Protein AF-A0A6I5HVG9-F1 (afdb_monomer_lite)

pLDDT: mean 89.0, std 9.79, range [53.06, 97.75]

Sequence (89 aa):
MSLNKKGSWHITVDGIEYRRRIRRKPSYMQGLCWTPLTYAVEAASGSQPGTTLIVTSGRAYPSNWVGVEMEPIRPAHVAASIREARDQG

Secondary structure (DSSP, 8-state):
----STT-EEEEETTEEEEEEE-SS--HHHHTTSS--EEEEEESSSS-TT-EEEEE-SS--TT-SS--------HHHHHHHHHHHHH--

Structure (mmCIF, N/CA/C/O backbone):
data_AF-A0A6I5HVG9-F1
#
_entry.id   AF-A0A6I5HVG9-F1
#
loop_
_atom_site.group_PDB
_atom_site.id
_atom_site.type_symbol
_atom_site.label_atom_id
_atom_site.label_alt_id
_atom_site.label_comp_id
_atom_site.label_asym_id
_atom_site.label_entity_id
_atom_site.label_seq_id
_atom_site.pdbx_PDB_ins_code
_atom_site.Cartn_x
_atom_site.Cartn_y
_atom_site.Cartn_z
_atom_site.occupancy
_atom_site.B_iso_or_equiv
_atom_site.auth_seq_id
_atom_site.auth_comp_id
_atom_site.auth_asym_id
_atom_site.auth_atom_id
_atom_site.pdbx_PDB_model_num
ATOM 1 N N . MET A 1 1 ? 4.811 6.742 16.185 1.00 56.62 1 MET A N 1
ATOM 2 C CA . MET A 1 1 ? 4.876 7.604 14.981 1.00 56.62 1 MET A CA 1
ATOM 3 C C . MET A 1 1 ? 3.471 7.706 14.425 1.00 56.62 1 MET A C 1
ATOM 5 O O . MET A 1 1 ? 2.815 6.680 14.383 1.00 56.62 1 MET A O 1
ATOM 9 N N . SER A 1 2 ? 3.015 8.892 14.030 1.00 67.75 2 SER A N 1
ATOM 10 C CA . SER A 1 2 ? 1.696 9.067 13.412 1.00 67.75 2 SER A CA 1
ATOM 11 C C . SER A 1 2 ? 1.839 9.498 11.954 1.00 67.75 2 SER A C 1
ATOM 13 O O . SER A 1 2 ? 2.744 10.253 11.584 1.00 67.75 2 SER A O 1
ATOM 15 N N . LEU A 1 3 ? 0.960 8.996 11.096 1.00 78.69 3 LEU A N 1
ATOM 16 C CA . LEU A 1 3 ? 0.854 9.402 9.710 1.00 78.69 3 LEU A CA 1
ATOM 17 C C . LEU A 1 3 ? 0.379 10.850 9.622 1.00 78.69 3 LEU A C 1
ATOM 19 O O . LEU A 1 3 ? -0.685 11.223 10.123 1.00 78.69 3 LEU A O 1
ATOM 23 N N . ASN A 1 4 ? 1.122 11.665 8.868 1.00 80.56 4 ASN A N 1
ATOM 24 C CA . ASN A 1 4 ? 0.655 13.008 8.538 1.00 80.56 4 ASN A CA 1
ATOM 25 C C . ASN A 1 4 ? -0.719 12.929 7.862 1.00 80.56 4 ASN A C 1
ATOM 27 O O . ASN A 1 4 ? -0.904 12.204 6.883 1.00 80.56 4 ASN A O 1
ATOM 31 N N . LYS A 1 5 ? -1.649 13.758 8.341 1.00 82.62 5 LYS A N 1
ATOM 32 C CA . LYS A 1 5 ? -3.000 13.888 7.778 1.00 82.62 5 LYS A CA 1
ATOM 33 C C . LYS A 1 5 ? -2.989 14.409 6.335 1.00 82.62 5 LYS A C 1
ATOM 35 O O . LYS A 1 5 ? -3.862 14.085 5.544 1.00 82.62 5 LYS A O 1
ATOM 40 N N . LYS A 1 6 ? -1.994 15.221 5.965 1.00 86.06 6 LYS A N 1
ATOM 41 C CA . LYS A 1 6 ? -1.880 15.767 4.607 1.00 86.06 6 LYS A CA 1
ATOM 42 C C . LYS A 1 6 ? -1.351 14.710 3.637 1.00 86.06 6 LYS A C 1
ATOM 44 O O . LYS A 1 6 ? -0.246 14.194 3.816 1.00 86.06 6 LYS A O 1
ATOM 49 N N . GLY A 1 7 ? -2.108 14.466 2.569 1.00 84.81 7 GLY A N 1
ATOM 50 C CA . GLY A 1 7 ? -1.754 13.498 1.529 1.00 84.81 7 GLY A CA 1
ATOM 51 C C . GLY A 1 7 ? -1.965 12.042 1.944 1.00 84.81 7 GLY A C 1
ATOM 52 O O . GLY A 1 7 ? -1.487 11.150 1.245 1.00 84.81 7 GLY A O 1
ATOM 53 N N . SER A 1 8 ? -2.642 11.798 3.070 1.00 89.25 8 SER A N 1
ATOM 54 C CA . SER A 1 8 ? -3.241 10.500 3.350 1.00 89.25 8 SER A CA 1
ATOM 55 C C . SER A 1 8 ? -4.649 10.435 2.764 1.00 89.25 8 SER A C 1
ATOM 57 O O . SER A 1 8 ? -5.290 11.453 2.508 1.00 89.25 8 SER A O 1
ATOM 59 N N . TRP A 1 9 ? -5.090 9.214 2.505 1.00 90.69 9 TRP A N 1
ATOM 60 C CA . TRP A 1 9 ? -6.428 8.884 2.040 1.00 90.69 9 TRP A CA 1
ATOM 61 C C . TRP A 1 9 ? -7.130 8.050 3.098 1.00 90.69 9 TRP A C 1
ATOM 63 O O . TRP A 1 9 ? -6.496 7.206 3.732 1.00 90.69 9 TRP A O 1
ATOM 73 N N . HIS A 1 10 ? -8.430 8.252 3.257 1.00 91.81 10 HIS A N 1
ATOM 74 C CA . HIS A 1 10 ? -9.240 7.482 4.190 1.00 91.81 10 HIS A CA 1
ATOM 75 C C . HIS A 1 10 ? -9.830 6.231 3.548 1.00 91.81 10 HIS A C 1
ATOM 77 O O . HIS A 1 10 ? -10.132 6.210 2.355 1.00 91.81 10 HIS A O 1
ATOM 83 N N . ILE A 1 11 ? -9.972 5.184 4.354 1.00 92.56 11 ILE A N 1
ATOM 84 C CA . ILE A 1 11 ? -10.680 3.957 4.002 1.00 92.56 11 ILE A CA 1
ATOM 85 C C . ILE A 1 11 ? -11.326 3.380 5.260 1.00 92.56 11 ILE A C 1
ATOM 87 O O . ILE A 1 11 ? -10.693 3.332 6.310 1.00 92.56 11 ILE A O 1
ATOM 91 N N . THR A 1 12 ? -12.570 2.926 5.150 1.00 93.56 12 THR A N 1
ATOM 92 C CA . THR A 1 12 ? -13.251 2.211 6.233 1.00 93.56 12 THR A CA 1
ATOM 93 C C . THR A 1 12 ? -13.160 0.717 5.970 1.00 93.56 12 THR A C 1
ATOM 95 O O . THR A 1 12 ? -13.537 0.256 4.893 1.00 93.56 12 THR A O 1
ATOM 98 N N . VAL A 1 13 ? -12.653 -0.034 6.945 1.00 93.44 13 VAL A N 1
ATOM 99 C CA . VAL A 1 13 ? -12.536 -1.495 6.886 1.00 93.44 13 VAL A CA 1
ATOM 100 C C . VAL A 1 13 ? -13.193 -2.059 8.133 1.00 93.44 13 VAL A C 1
ATOM 102 O O . VAL A 1 13 ? -12.798 -1.724 9.246 1.00 93.44 13 VAL A O 1
ATOM 105 N N . ASP A 1 14 ? -14.233 -2.866 7.932 1.00 92.31 14 ASP A N 1
ATOM 106 C CA . ASP A 1 14 ? -14.978 -3.548 8.998 1.00 92.31 14 ASP A CA 1
ATOM 107 C C . ASP A 1 14 ? -15.443 -2.584 10.111 1.00 92.31 14 ASP A C 1
ATOM 109 O O . ASP A 1 14 ? -15.310 -2.845 11.303 1.00 92.31 14 ASP A O 1
ATOM 113 N N . GLY A 1 15 ? -15.948 -1.414 9.702 1.00 90.62 15 GLY A N 1
ATOM 114 C CA . GLY A 1 15 ? -16.452 -0.369 10.601 1.00 90.62 15 GLY A CA 1
ATOM 115 C C . GLY A 1 15 ? -15.382 0.525 11.238 1.00 90.62 15 GLY A C 1
ATOM 116 O O . GLY A 1 15 ? -15.738 1.493 11.904 1.00 90.62 15 GLY A O 1
ATOM 117 N N . ILE A 1 16 ? -14.091 0.261 11.012 1.00 90.19 16 ILE A N 1
ATOM 118 C CA . ILE A 1 16 ? -12.994 1.077 11.545 1.00 90.19 16 ILE A CA 1
ATOM 119 C C . ILE A 1 16 ? -12.425 1.971 10.452 1.00 90.19 16 ILE A C 1
ATOM 121 O O . ILE A 1 16 ? -12.121 1.532 9.341 1.00 90.19 16 ILE A O 1
ATOM 125 N N . GLU A 1 17 ? -12.291 3.253 10.777 1.00 91.62 17 GLU A N 1
ATOM 126 C CA . GLU A 1 17 ? -11.712 4.250 9.889 1.00 91.62 17 GLU A CA 1
ATOM 127 C C . GLU A 1 17 ? -10.181 4.159 9.938 1.00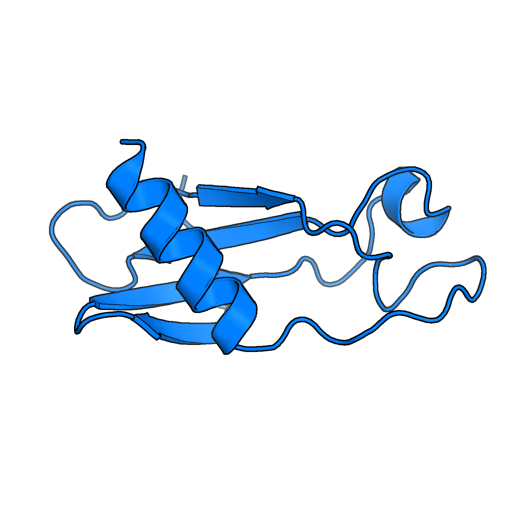 91.62 17 GLU A C 1
ATOM 129 O O . GLU A 1 17 ? -9.564 4.261 10.999 1.00 91.62 17 GLU A O 1
ATOM 134 N N . TYR A 1 18 ? -9.557 4.020 8.773 1.00 91.38 18 TYR A N 1
ATOM 135 C CA . TYR A 1 18 ? -8.112 4.015 8.595 1.00 91.38 18 TYR A CA 1
ATOM 136 C C . TYR A 1 18 ? -7.676 5.161 7.687 1.00 91.38 18 TYR A C 1
ATOM 138 O O . TYR A 1 18 ? -8.389 5.589 6.778 1.00 91.38 18 TYR A O 1
ATOM 146 N N . ARG A 1 19 ? -6.447 5.626 7.897 1.00 91.81 19 ARG A N 1
ATOM 147 C CA . ARG A 1 19 ? -5.703 6.477 6.972 1.00 91.81 19 ARG A CA 1
ATOM 148 C C . ARG A 1 19 ? -4.604 5.654 6.338 1.00 91.81 19 ARG A C 1
ATOM 150 O O . ARG A 1 19 ? -3.802 5.041 7.033 1.00 91.81 19 ARG A O 1
ATOM 157 N N . ARG A 1 20 ? -4.515 5.711 5.016 1.00 92.56 20 ARG A N 1
ATOM 158 C CA . ARG A 1 20 ? -3.403 5.156 4.249 1.00 92.56 20 ARG A CA 1
ATOM 159 C C . ARG A 1 20 ? -2.589 6.259 3.600 1.00 92.56 20 ARG A C 1
ATOM 161 O O . ARG A 1 20 ? -3.130 7.292 3.206 1.00 92.56 20 ARG A O 1
ATOM 168 N N . ARG A 1 21 ? -1.294 6.031 3.411 1.00 92.06 21 ARG A N 1
ATOM 169 C CA . ARG A 1 21 ? -0.425 6.948 2.675 1.00 92.06 21 ARG A CA 1
ATOM 170 C C . ARG A 1 21 ? 0.604 6.198 1.859 1.00 92.06 21 ARG A C 1
ATOM 172 O O . ARG A 1 21 ? 1.353 5.370 2.369 1.00 92.06 21 ARG A O 1
ATOM 179 N N . ILE A 1 22 ? 0.682 6.600 0.600 1.00 91.75 22 ILE A N 1
ATOM 180 C CA . ILE A 1 22 ? 1.791 6.297 -0.293 1.00 91.75 22 ILE A CA 1
ATOM 181 C C . ILE A 1 22 ? 2.681 7.545 -0.318 1.00 91.75 22 ILE A C 1
ATOM 183 O O . ILE A 1 22 ? 2.185 8.677 -0.298 1.00 91.75 22 ILE A O 1
ATOM 187 N N . ARG A 1 23 ? 4.008 7.372 -0.302 1.00 89.81 23 ARG A N 1
ATOM 188 C CA . ARG A 1 23 ? 4.930 8.508 -0.495 1.00 89.81 23 ARG A CA 1
ATOM 189 C C . ARG A 1 23 ? 4.644 9.161 -1.848 1.00 89.81 23 ARG A C 1
ATOM 191 O O . ARG A 1 23 ? 4.154 8.493 -2.740 1.00 89.81 23 ARG A O 1
ATOM 198 N N . ARG A 1 24 ? 4.946 10.451 -2.017 1.00 90.88 24 ARG A N 1
ATOM 199 C CA . ARG A 1 24 ? 4.736 11.146 -3.305 1.00 90.88 24 ARG A CA 1
ATOM 20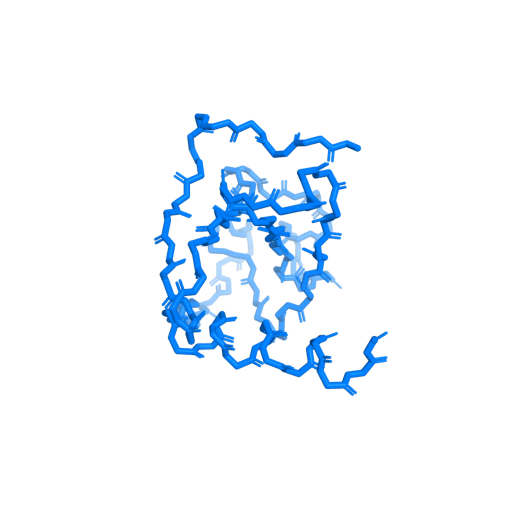0 C C . ARG A 1 24 ? 5.846 10.878 -4.325 1.00 90.88 24 ARG A C 1
ATOM 202 O O . ARG A 1 24 ? 5.580 10.853 -5.516 1.00 90.88 24 ARG A O 1
ATOM 209 N N . LYS A 1 25 ? 7.089 10.762 -3.852 1.00 93.69 25 LYS A N 1
ATOM 210 C CA . LYS A 1 25 ? 8.250 10.399 -4.670 1.00 93.69 25 LYS A CA 1
ATOM 211 C C . LYS A 1 25 ? 8.703 8.990 -4.277 1.00 93.69 25 LYS A C 1
ATOM 213 O O . LYS A 1 25 ? 8.657 8.697 -3.073 1.00 93.69 25 LYS A O 1
ATOM 218 N N . PRO A 1 26 ? 9.151 8.165 -5.239 1.00 95.00 26 PRO A N 1
ATOM 219 C CA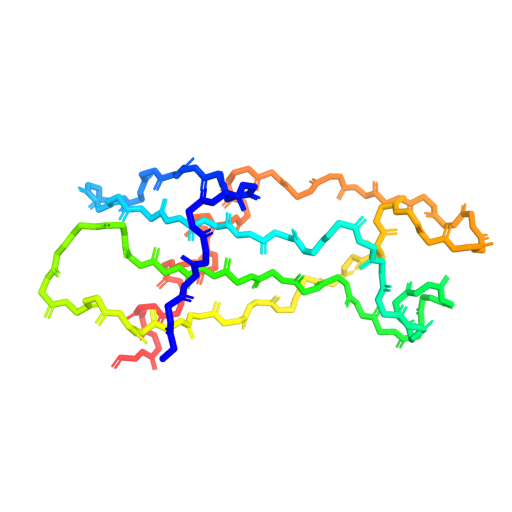 . PRO A 1 26 ? 9.759 6.884 -4.912 1.00 95.00 26 PRO A CA 1
ATOM 220 C C . PRO A 1 26 ? 11.029 7.108 -4.086 1.00 95.00 26 PRO A C 1
ATOM 222 O O . PRO A 1 26 ? 11.673 8.158 -4.181 1.00 95.00 26 PRO A O 1
ATOM 225 N N . SER A 1 27 ? 11.414 6.112 -3.288 1.00 94.94 27 SER A N 1
ATOM 226 C CA . SER A 1 27 ? 12.821 5.997 -2.894 1.00 94.94 27 SER A CA 1
ATOM 227 C C . SER A 1 27 ? 13.678 5.688 -4.126 1.00 94.94 27 SER A C 1
ATOM 229 O O . SER A 1 27 ? 13.156 5.255 -5.149 1.00 94.94 27 SER A O 1
ATOM 231 N N . TYR A 1 28 ? 14.997 5.858 -4.041 1.00 96.38 28 TYR A N 1
ATOM 232 C CA . TYR A 1 28 ? 15.887 5.505 -5.154 1.00 96.38 28 TYR A CA 1
ATOM 233 C C . TYR A 1 28 ? 15.701 4.037 -5.593 1.00 96.38 28 TYR A C 1
ATOM 235 O O . TYR A 1 28 ? 15.518 3.754 -6.773 1.00 96.38 28 TYR A O 1
ATOM 243 N N . MET A 1 29 ? 15.622 3.114 -4.627 1.00 96.62 29 MET A N 1
ATOM 244 C CA . MET A 1 29 ? 15.385 1.686 -4.880 1.00 96.62 29 MET A CA 1
ATOM 245 C C . MET A 1 29 ? 14.039 1.426 -5.577 1.00 96.62 29 MET A C 1
ATOM 247 O O . MET A 1 29 ? 13.969 0.638 -6.514 1.00 96.62 29 MET A O 1
ATOM 251 N N . GLN A 1 30 ? 12.975 2.118 -5.160 1.00 96.12 30 GLN A N 1
ATOM 252 C CA . GLN A 1 30 ? 11.657 2.025 -5.801 1.00 96.12 30 GLN A CA 1
ATOM 253 C C . GLN A 1 30 ? 11.644 2.673 -7.193 1.00 96.12 30 GLN A C 1
ATOM 255 O O . GLN A 1 30 ? 10.920 2.219 -8.075 1.00 96.12 30 GLN A O 1
ATOM 260 N N . GLY A 1 31 ? 12.446 3.723 -7.397 1.00 96.69 31 GLY A N 1
ATOM 261 C CA . GLY A 1 31 ? 12.607 4.418 -8.673 1.00 96.69 31 GLY A CA 1
ATOM 262 C C . GLY A 1 31 ? 13.241 3.528 -9.739 1.00 96.69 31 GLY A C 1
ATOM 263 O O . GLY A 1 31 ? 12.824 3.581 -10.891 1.00 96.69 31 GLY A O 1
ATOM 264 N N . LEU A 1 32 ? 14.176 2.666 -9.338 1.00 97.75 32 LEU A N 1
ATOM 265 C CA . LEU A 1 32 ? 14.787 1.641 -10.192 1.00 97.75 32 LEU A CA 1
ATOM 266 C C . LEU A 1 32 ? 14.029 0.304 -10.197 1.00 97.75 32 LEU A C 1
ATOM 268 O O . LEU A 1 32 ? 14.518 -0.668 -10.765 1.00 97.75 32 LEU A O 1
ATOM 272 N N . CYS A 1 33 ? 12.862 0.229 -9.549 1.00 95.81 33 CYS A N 1
ATOM 273 C CA . CYS A 1 33 ? 12.084 -1.006 -9.394 1.00 95.81 33 CYS A CA 1
ATOM 274 C C . CYS A 1 33 ? 12.833 -2.162 -8.699 1.00 95.81 33 CYS A C 1
ATOM 276 O O . CYS A 1 33 ? 12.433 -3.314 -8.828 1.00 95.81 33 CYS A O 1
ATOM 278 N N . TRP A 1 34 ? 13.882 -1.875 -7.924 1.00 96.50 34 TRP A N 1
ATOM 279 C CA . TRP A 1 34 ? 14.603 -2.885 -7.135 1.00 96.50 34 TRP A CA 1
ATOM 280 C C . TRP A 1 34 ? 13.854 -3.286 -5.874 1.00 96.50 34 TRP A C 1
ATOM 282 O O . TRP A 1 34 ? 14.055 -4.379 -5.350 1.00 96.50 34 TRP A O 1
ATOM 292 N N . THR A 1 35 ? 12.995 -2.401 -5.373 1.00 95.69 35 THR A N 1
ATOM 293 C CA . THR A 1 35 ? 12.087 -2.730 -4.282 1.00 95.69 35 THR A CA 1
ATOM 294 C C . THR A 1 35 ? 10.645 -2.415 -4.643 1.00 95.69 35 THR A C 1
ATOM 296 O O . THR A 1 35 ? 10.379 -1.489 -5.421 1.00 95.69 35 THR A O 1
ATOM 299 N N . PRO A 1 36 ? 9.694 -3.165 -4.065 1.00 94.94 36 PRO A N 1
ATOM 300 C CA . PRO A 1 36 ? 8.292 -2.937 -4.338 1.00 94.94 36 PRO A CA 1
ATOM 301 C C . PRO A 1 36 ? 7.777 -1.628 -3.726 1.00 94.94 36 PRO A C 1
ATOM 303 O O . PRO A 1 36 ? 8.372 -1.032 -2.817 1.00 94.94 36 PRO A O 1
ATOM 306 N N . LEU A 1 37 ? 6.611 -1.194 -4.193 1.00 94.44 37 LEU A N 1
ATOM 307 C CA . LEU A 1 37 ? 5.845 -0.110 -3.600 1.00 94.44 37 LEU A CA 1
ATOM 308 C C . LEU A 1 37 ? 5.432 -0.486 -2.173 1.00 94.44 37 LEU A C 1
ATOM 310 O O . LEU A 1 37 ? 4.787 -1.506 -1.935 1.00 94.44 37 LEU A O 1
ATOM 314 N N . THR A 1 38 ? 5.748 0.398 -1.234 1.00 95.25 38 THR A N 1
ATOM 315 C CA . THR A 1 38 ? 5.305 0.308 0.155 1.00 95.25 38 THR A CA 1
ATOM 316 C C . THR A 1 38 ? 4.311 1.412 0.479 1.00 95.25 38 THR A C 1
ATOM 318 O O . THR A 1 38 ? 4.407 2.538 -0.024 1.00 95.25 38 THR A O 1
ATOM 321 N N . TYR A 1 39 ? 3.349 1.103 1.342 1.00 93.50 39 TYR A N 1
ATOM 322 C CA . TYR A 1 39 ? 2.405 2.083 1.863 1.00 93.50 39 TYR A CA 1
ATOM 323 C C . TYR A 1 39 ? 2.158 1.873 3.347 1.00 93.50 39 TYR A C 1
ATOM 325 O O . TYR A 1 39 ? 2.265 0.766 3.864 1.00 93.50 39 TYR A O 1
ATOM 333 N N . ALA A 1 40 ? 1.849 2.967 4.030 1.00 93.44 40 ALA A N 1
ATOM 334 C CA . ALA A 1 40 ? 1.595 2.965 5.458 1.00 93.44 40 ALA A CA 1
ATOM 335 C C . ALA A 1 40 ? 0.094 3.084 5.722 1.00 93.44 40 ALA A C 1
ATOM 337 O O . ALA A 1 40 ? -0.593 3.817 5.004 1.00 93.44 40 ALA A O 1
ATOM 338 N N . VAL A 1 41 ? -0.395 2.391 6.744 1.00 92.88 41 VAL A N 1
ATOM 339 C CA . VAL A 1 41 ? -1.781 2.429 7.214 1.00 92.88 41 VAL A CA 1
ATOM 340 C C . VAL A 1 41 ? -1.794 2.642 8.725 1.00 92.88 41 VAL A C 1
ATOM 342 O O . VAL A 1 41 ? -1.036 2.006 9.446 1.00 92.88 41 VAL A O 1
ATOM 345 N N . GLU A 1 42 ? -2.665 3.519 9.208 1.00 91.62 42 GLU A N 1
ATOM 346 C CA . GLU A 1 42 ? -2.892 3.771 10.635 1.00 91.62 42 GLU A CA 1
ATOM 347 C C . GLU A 1 42 ? -4.389 3.973 10.887 1.00 91.62 42 GLU A C 1
ATOM 349 O O . GLU A 1 42 ? -5.099 4.492 10.023 1.00 91.62 42 GLU A O 1
ATOM 354 N N . ALA A 1 43 ? -4.881 3.581 12.062 1.00 88.81 43 ALA A N 1
ATOM 355 C CA . ALA A 1 43 ? -6.250 3.876 12.478 1.00 88.81 43 ALA A CA 1
ATOM 356 C C . ALA A 1 43 ? -6.472 5.401 12.580 1.00 88.81 43 ALA A C 1
ATOM 358 O O . ALA A 1 43 ? -5.692 6.128 13.194 1.00 88.81 43 ALA A O 1
ATOM 359 N N . ALA A 1 44 ? -7.533 5.908 11.953 1.00 82.62 44 ALA A N 1
ATOM 360 C CA . ALA A 1 44 ? -7.823 7.339 11.875 1.00 82.62 44 ALA A CA 1
ATOM 361 C C . ALA A 1 44 ? -8.411 7.903 13.179 1.00 82.62 44 ALA A C 1
ATOM 363 O O . ALA A 1 44 ? -8.143 9.069 13.499 1.00 82.62 44 ALA A O 1
ATOM 364 N N . SER A 1 45 ? -9.192 7.068 13.877 1.00 68.81 45 SER A N 1
ATOM 365 C CA . SER A 1 45 ? -10.005 7.380 15.057 1.00 68.81 45 SER A CA 1
ATOM 366 C C . SER A 1 45 ? -1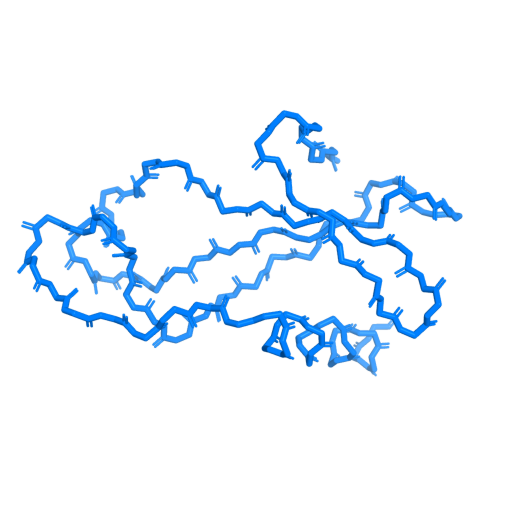0.229 6.074 15.859 1.00 68.81 45 SER A C 1
ATOM 368 O O . SER A 1 45 ? -10.793 5.132 15.310 1.00 68.81 45 SER A O 1
ATOM 370 N N . GLY A 1 46 ? -9.764 5.966 17.117 1.00 60.41 46 GLY A N 1
ATOM 371 C CA . GLY A 1 46 ? -9.932 4.758 17.961 1.00 60.41 46 GLY A CA 1
ATOM 372 C C . GLY A 1 46 ? -8.834 4.544 19.022 1.00 60.41 46 GLY A C 1
ATOM 373 O O . GLY A 1 46 ? -7.908 5.344 19.103 1.00 60.41 46 GLY A O 1
ATOM 374 N N . SER A 1 47 ? -8.929 3.467 19.820 1.00 53.06 47 SER A N 1
ATOM 375 C CA . SER A 1 47 ? -8.142 3.175 21.047 1.00 53.06 47 SER A CA 1
ATOM 376 C C . SER A 1 47 ? -6.623 2.970 20.890 1.00 53.06 47 SER A C 1
ATOM 378 O O . SER A 1 47 ? -5.943 2.754 21.890 1.00 53.06 47 SER A O 1
ATOM 380 N N . GLN A 1 48 ? -6.069 3.043 19.675 1.00 57.78 48 GLN A N 1
ATOM 381 C CA . GLN A 1 48 ? -4.618 2.996 19.432 1.00 57.78 48 GLN A CA 1
ATOM 382 C C . GLN A 1 48 ? -4.184 3.955 18.305 1.00 57.78 48 GLN A C 1
ATOM 384 O O . GLN A 1 48 ? -3.741 3.515 17.240 1.00 57.78 48 GLN A O 1
ATOM 389 N N . PRO A 1 49 ? -4.286 5.281 18.494 1.00 61.59 49 PRO A N 1
ATOM 390 C CA . PRO A 1 49 ? -3.595 6.220 17.621 1.00 61.59 49 PRO A CA 1
ATOM 391 C C . PRO A 1 49 ? -2.084 5.981 17.787 1.00 61.59 49 PRO A C 1
ATOM 393 O O . PRO A 1 49 ? -1.572 6.064 18.903 1.00 61.59 49 PRO A O 1
ATOM 396 N N . GLY A 1 50 ? -1.367 5.664 16.707 1.00 69.19 50 GLY A N 1
ATOM 397 C CA . GLY A 1 50 ? 0.090 5.478 16.729 1.00 69.19 50 GLY A CA 1
ATOM 398 C C . GLY A 1 50 ? 0.619 4.111 16.286 1.00 69.19 50 GLY A C 1
ATOM 399 O O . GLY A 1 50 ? 1.829 4.008 16.056 1.00 69.19 50 GLY A O 1
ATOM 400 N N . THR A 1 51 ? -0.232 3.093 16.107 1.00 81.56 51 THR A N 1
ATOM 401 C CA . THR A 1 51 ? 0.174 1.816 15.489 1.00 81.56 51 THR A CA 1
ATOM 402 C C . THR A 1 51 ? 0.101 1.944 13.970 1.00 81.56 51 THR A C 1
ATOM 404 O O . THR A 1 51 ? -0.974 2.114 13.395 1.00 81.56 51 THR A O 1
ATOM 407 N N . THR A 1 52 ? 1.258 1.882 13.310 1.00 89.19 52 THR A N 1
ATOM 408 C CA . THR A 1 52 ? 1.363 1.984 11.849 1.00 89.19 52 THR A CA 1
ATOM 409 C C . THR A 1 52 ? 1.704 0.627 11.248 1.00 89.19 52 THR A C 1
ATOM 411 O O . THR A 1 52 ? 2.776 0.087 11.507 1.00 89.19 52 THR A O 1
ATOM 414 N N . LEU A 1 53 ? 0.828 0.119 10.386 1.00 91.25 53 LEU A N 1
ATOM 415 C CA . LEU A 1 53 ? 1.105 -1.015 9.513 1.00 91.25 53 LEU A CA 1
ATOM 416 C C . LEU A 1 53 ? 1.851 -0.523 8.267 1.00 91.25 53 LEU A C 1
ATOM 418 O O . LEU A 1 53 ? 1.375 0.374 7.569 1.00 91.25 53 LEU A O 1
ATOM 422 N N . ILE A 1 54 ? 3.002 -1.121 7.963 1.00 93.50 54 ILE A N 1
ATOM 423 C CA . ILE A 1 54 ? 3.706 -0.918 6.693 1.00 93.50 54 ILE A CA 1
ATOM 424 C C . ILE A 1 54 ? 3.457 -2.133 5.811 1.00 93.50 54 ILE A C 1
ATOM 426 O O . ILE A 1 54 ? 3.864 -3.239 6.147 1.00 93.50 54 ILE A O 1
ATOM 430 N N . VAL A 1 55 ? 2.811 -1.914 4.670 1.00 94.94 55 VAL A N 1
ATOM 431 C CA . VAL A 1 55 ? 2.532 -2.966 3.695 1.00 94.94 55 VAL A CA 1
ATOM 432 C C . VAL A 1 55 ? 3.504 -2.849 2.532 1.00 94.94 55 VAL A C 1
ATOM 434 O O . VAL A 1 55 ? 3.643 -1.776 1.937 1.00 94.94 55 VAL A O 1
ATOM 437 N N . THR A 1 56 ? 4.134 -3.964 2.176 1.00 94.75 56 THR A N 1
ATOM 438 C CA . THR A 1 56 ? 4.922 -4.108 0.949 1.00 94.75 56 THR A CA 1
ATOM 439 C C . THR A 1 56 ? 4.041 -4.739 -0.119 1.00 94.75 56 THR A C 1
ATOM 441 O O . THR A 1 56 ? 3.748 -5.928 -0.072 1.00 94.75 56 THR A O 1
ATOM 444 N N . SER A 1 57 ? 3.586 -3.939 -1.082 1.00 88.69 57 SER A N 1
ATOM 445 C CA . SER A 1 57 ? 2.824 -4.451 -2.224 1.00 88.69 57 SER A CA 1
ATOM 446 C C . SER A 1 57 ? 3.788 -5.047 -3.240 1.00 88.69 57 SER A C 1
ATOM 448 O O . SER A 1 57 ? 4.768 -4.392 -3.549 1.00 88.69 57 SER A O 1
ATOM 450 N N . GLY A 1 58 ? 3.526 -6.221 -3.818 1.00 90.38 58 GLY A N 1
ATOM 451 C CA . GLY A 1 58 ? 4.378 -6.826 -4.863 1.00 90.38 58 GLY A CA 1
ATOM 452 C C . GLY A 1 58 ? 4.395 -6.081 -6.212 1.00 90.38 58 GLY A C 1
ATOM 453 O O . GLY A 1 58 ? 4.548 -6.701 -7.256 1.00 90.38 58 GLY A O 1
ATOM 454 N N . ARG A 1 59 ? 4.161 -4.764 -6.216 1.00 93.19 59 ARG A N 1
ATOM 455 C CA . ARG A 1 59 ? 3.962 -3.911 -7.394 1.00 93.19 59 ARG A CA 1
ATOM 456 C C . ARG A 1 59 ? 5.091 -2.893 -7.496 1.00 93.19 59 ARG A C 1
ATOM 458 O O . ARG A 1 59 ? 5.616 -2.452 -6.475 1.00 93.19 59 ARG A O 1
ATOM 465 N N . ALA A 1 60 ? 5.434 -2.478 -8.713 1.00 94.88 60 ALA A N 1
ATOM 466 C CA . ALA A 1 60 ? 6.354 -1.363 -8.918 1.00 94.88 60 ALA A CA 1
ATOM 467 C C . ALA A 1 60 ? 5.746 -0.036 -8.426 1.00 94.88 60 ALA A C 1
ATOM 469 O O . ALA A 1 60 ? 4.538 0.090 -8.227 1.00 94.88 60 ALA A O 1
ATOM 470 N N . TYR A 1 61 ? 6.594 0.969 -8.208 1.00 94.31 61 TYR A N 1
ATOM 471 C CA . TYR A 1 61 ? 6.140 2.294 -7.800 1.00 94.31 61 TYR A CA 1
ATOM 472 C C . TYR A 1 61 ? 5.558 3.073 -9.004 1.00 94.31 61 TYR A C 1
ATOM 474 O O . TYR A 1 61 ? 6.186 3.064 -10.062 1.00 94.31 61 TYR A O 1
ATOM 482 N N . PRO A 1 62 ? 4.423 3.798 -8.874 1.00 91.69 62 PRO A N 1
ATOM 483 C CA . PRO A 1 62 ? 3.730 4.415 -10.015 1.00 91.69 62 PRO A CA 1
ATOM 484 C C . PRO A 1 62 ? 4.569 5.412 -10.822 1.00 91.69 62 PRO A C 1
ATOM 486 O O . PRO A 1 62 ? 4.423 5.512 -12.031 1.00 91.69 62 PRO A O 1
ATOM 489 N N . SER A 1 63 ? 5.445 6.165 -10.155 1.00 92.31 63 SER A N 1
ATOM 490 C CA . SER A 1 63 ? 6.355 7.136 -10.783 1.00 92.31 63 SER A CA 1
ATOM 491 C C . SER A 1 63 ? 7.805 6.641 -10.799 1.00 92.31 63 SER A C 1
ATOM 493 O O . SER A 1 63 ? 8.720 7.407 -10.488 1.00 92.31 63 SER A O 1
ATOM 495 N N . ASN A 1 64 ? 8.012 5.346 -11.062 1.00 95.00 64 ASN A N 1
ATOM 496 C CA . ASN A 1 64 ? 9.351 4.787 -11.255 1.00 95.00 64 ASN A CA 1
ATOM 497 C C . ASN A 1 64 ? 10.043 5.414 -12.482 1.00 95.00 64 ASN A C 1
ATOM 499 O O . ASN A 1 64 ? 9.390 5.940 -13.380 1.00 95.00 64 ASN A O 1
ATOM 503 N N . TRP A 1 65 ? 11.374 5.397 -12.496 1.00 96.62 65 TRP A N 1
ATOM 504 C CA . TRP A 1 65 ? 12.199 6.084 -13.499 1.00 96.62 65 TRP A CA 1
ATOM 505 C C . TRP A 1 65 ? 12.522 5.222 -14.717 1.00 96.62 65 TRP A C 1
ATOM 507 O O . TRP A 1 65 ? 13.085 5.720 -15.685 1.00 96.62 65 TRP A O 1
ATOM 517 N N . VAL A 1 66 ? 12.181 3.937 -14.656 1.00 96.00 66 VAL A N 1
ATOM 518 C CA . VAL A 1 66 ? 12.486 2.943 -15.690 1.00 96.00 66 VAL A CA 1
ATOM 519 C C . VAL A 1 66 ? 11.275 2.613 -16.570 1.00 96.00 66 VAL A C 1
ATOM 521 O O . VAL A 1 66 ? 11.384 1.795 -17.474 1.00 96.00 66 VAL A O 1
ATOM 524 N N . GLY A 1 67 ? 10.129 3.261 -16.335 1.00 93.75 67 GLY A N 1
ATOM 525 C CA . GLY A 1 67 ? 8.929 3.131 -17.164 1.00 93.75 67 GLY A CA 1
ATOM 526 C C . GLY A 1 67 ? 8.177 1.809 -16.999 1.00 93.75 67 GLY A C 1
ATOM 527 O O . GLY A 1 67 ? 7.397 1.448 -17.875 1.00 93.75 67 GLY A O 1
ATOM 528 N N . VAL A 1 68 ? 8.388 1.080 -15.899 1.00 94.44 68 VAL A N 1
ATOM 529 C CA . VAL A 1 68 ? 7.664 -0.169 -15.628 1.00 94.44 68 VAL A CA 1
ATOM 530 C C . VAL A 1 68 ? 6.197 0.149 -15.358 1.00 94.44 68 VAL A C 1
ATOM 532 O O . VAL A 1 68 ? 5.873 0.893 -14.427 1.00 94.44 68 VAL A O 1
ATOM 535 N N . GLU A 1 69 ? 5.312 -0.435 -16.161 1.00 91.62 69 GLU A N 1
ATOM 536 C CA . GLU A 1 69 ? 3.872 -0.352 -15.949 1.00 91.62 69 GLU A CA 1
ATOM 537 C C . GLU A 1 69 ? 3.466 -1.148 -14.704 1.00 91.62 69 GLU A C 1
ATOM 539 O O . GLU A 1 69 ? 4.047 -2.183 -14.370 1.00 91.62 69 GLU A O 1
ATOM 544 N N . MET A 1 70 ? 2.470 -0.649 -13.976 1.00 91.50 70 MET A N 1
ATOM 545 C CA . MET A 1 70 ? 2.025 -1.268 -12.736 1.00 91.50 70 MET A CA 1
ATOM 546 C C . MET A 1 70 ? 0.517 -1.163 -12.565 1.00 91.50 70 MET A C 1
ATOM 548 O O . MET A 1 70 ? -0.102 -0.144 -12.864 1.00 91.50 70 MET A O 1
ATOM 552 N N . GLU A 1 71 ? -0.072 -2.206 -11.991 1.00 88.62 71 GLU A N 1
ATOM 553 C CA . GLU A 1 71 ? -1.500 -2.225 -11.703 1.00 88.62 71 GLU A CA 1
ATOM 554 C C . GLU A 1 71 ? -1.837 -1.395 -10.442 1.00 88.62 71 GLU A C 1
ATOM 556 O O . GLU A 1 71 ? -1.313 -1.692 -9.362 1.00 88.62 71 GLU A O 1
ATOM 561 N N . PRO A 1 72 ? -2.723 -0.382 -10.497 1.00 87.44 72 PRO A N 1
ATOM 562 C CA . PRO A 1 72 ? -3.029 0.491 -9.357 1.00 87.44 72 PRO A CA 1
ATOM 563 C C . PRO A 1 72 ? -3.470 -0.249 -8.087 1.00 87.44 72 PRO A C 1
ATOM 565 O O . PRO A 1 72 ? -4.309 -1.150 -8.146 1.00 87.44 72 PRO A O 1
ATOM 568 N N . ILE A 1 73 ? -2.961 0.153 -6.912 1.00 89.69 73 ILE A N 1
ATOM 569 C CA . ILE A 1 73 ? -3.421 -0.399 -5.625 1.00 89.69 73 ILE A CA 1
ATOM 570 C C . ILE A 1 73 ? -4.876 0.013 -5.372 1.00 89.69 73 ILE A C 1
ATOM 572 O O . ILE A 1 73 ? -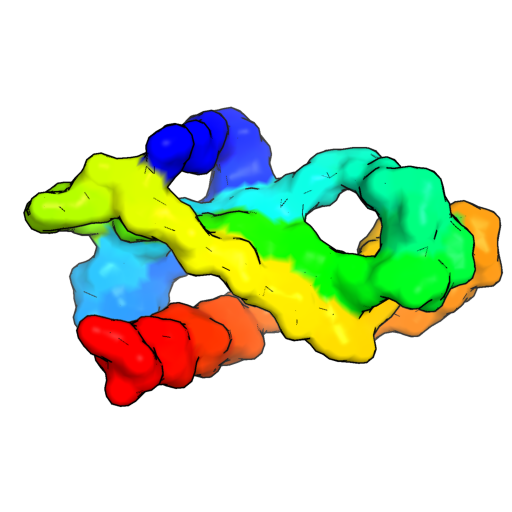5.179 1.148 -4.989 1.00 89.69 73 ILE A O 1
ATOM 576 N N . ARG A 1 74 ? -5.778 -0.954 -5.533 1.00 91.38 74 ARG A N 1
ATOM 577 C CA . ARG A 1 74 ? -7.212 -0.797 -5.288 1.00 91.38 74 ARG A CA 1
ATOM 578 C C . ARG A 1 74 ? -7.519 -0.733 -3.785 1.00 91.38 74 ARG A C 1
ATOM 580 O O . ARG A 1 74 ? -6.788 -1.324 -2.987 1.00 91.38 74 ARG A O 1
ATOM 587 N N . PRO A 1 75 ? -8.618 -0.075 -3.375 1.00 91.75 75 PRO A N 1
ATOM 588 C CA . PRO A 1 75 ? -9.088 -0.103 -1.988 1.00 91.75 75 PRO A CA 1
ATOM 589 C C . PRO A 1 75 ? -9.264 -1.524 -1.430 1.00 91.75 75 PRO A C 1
ATOM 591 O O . PRO A 1 75 ? -8.902 -1.765 -0.285 1.00 91.75 75 PRO A O 1
ATOM 594 N N . ALA A 1 76 ? -9.718 -2.476 -2.256 1.00 93.56 76 ALA A N 1
ATOM 595 C CA . ALA A 1 76 ? -9.881 -3.879 -1.867 1.00 93.56 76 ALA A CA 1
ATOM 596 C C . ALA A 1 76 ? -8.565 -4.543 -1.420 1.00 93.56 76 ALA A C 1
ATOM 598 O O . ALA A 1 76 ? -8.560 -5.263 -0.426 1.00 93.56 76 ALA A O 1
ATOM 599 N N . HIS A 1 77 ? -7.442 -4.254 -2.091 1.00 93.94 77 HIS A N 1
ATOM 600 C CA . HIS A 1 77 ? -6.129 -4.771 -1.682 1.00 93.94 77 HIS A CA 1
ATOM 601 C C . HIS A 1 77 ? -5.717 -4.215 -0.318 1.00 93.94 77 HIS A C 1
ATOM 603 O O . HIS A 1 77 ? -5.216 -4.947 0.524 1.00 93.94 77 HIS A O 1
ATOM 609 N N . VAL A 1 78 ? -5.989 -2.929 -0.071 1.00 93.75 78 VAL A N 1
ATOM 610 C CA . VAL A 1 78 ? -5.688 -2.310 1.225 1.00 93.75 78 VAL A CA 1
ATOM 611 C C . VAL A 1 78 ? -6.546 -2.901 2.338 1.00 93.75 78 VAL A C 1
ATOM 613 O O . VAL A 1 78 ? -6.014 -3.197 3.402 1.00 93.75 78 VAL A O 1
ATOM 616 N N . ALA A 1 79 ? -7.841 -3.114 2.092 1.00 95.44 79 ALA A N 1
ATOM 617 C CA . ALA A 1 79 ? -8.725 -3.760 3.057 1.00 95.44 79 ALA A CA 1
ATOM 618 C C . ALA A 1 79 ? -8.272 -5.191 3.388 1.00 95.44 79 ALA A C 1
ATOM 620 O O . ALA A 1 79 ? -8.254 -5.559 4.559 1.00 95.44 79 ALA A O 1
ATOM 621 N N . ALA A 1 80 ? -7.848 -5.965 2.383 1.00 95.56 80 ALA A N 1
ATOM 622 C CA . ALA A 1 80 ? -7.314 -7.309 2.587 1.00 95.56 80 ALA A CA 1
ATOM 623 C C . ALA A 1 80 ? -6.054 -7.302 3.468 1.00 95.56 80 ALA A C 1
ATOM 625 O O . ALA A 1 80 ? -6.023 -8.013 4.465 1.00 95.56 80 ALA A O 1
ATOM 626 N N . SER A 1 81 ? -5.069 -6.441 3.177 1.00 94.69 81 SER A N 1
ATOM 627 C CA . SER A 1 81 ? -3.851 -6.344 3.998 1.00 94.69 81 SER A CA 1
ATOM 628 C C . SER A 1 81 ? -4.126 -5.893 5.435 1.00 94.69 81 SER A C 1
ATOM 630 O O . SER A 1 81 ? -3.417 -6.298 6.348 1.00 94.69 81 SER A O 1
ATOM 632 N N . ILE A 1 82 ? -5.134 -5.038 5.651 1.00 93.62 82 ILE A N 1
ATOM 633 C CA . ILE A 1 82 ? -5.533 -4.620 7.003 1.00 93.62 82 ILE A CA 1
ATOM 634 C C . ILE A 1 82 ? -6.128 -5.797 7.774 1.00 93.62 82 ILE A C 1
ATOM 636 O O . ILE A 1 82 ? -5.774 -5.983 8.931 1.00 93.62 82 ILE A O 1
ATOM 640 N N . ARG A 1 83 ? -7.020 -6.578 7.153 1.00 95.12 83 ARG A N 1
ATOM 641 C CA . ARG A 1 83 ? -7.611 -7.768 7.785 1.00 95.12 83 ARG A CA 1
ATOM 642 C C . ARG A 1 83 ? -6.545 -8.798 8.123 1.00 95.12 83 ARG A C 1
ATOM 644 O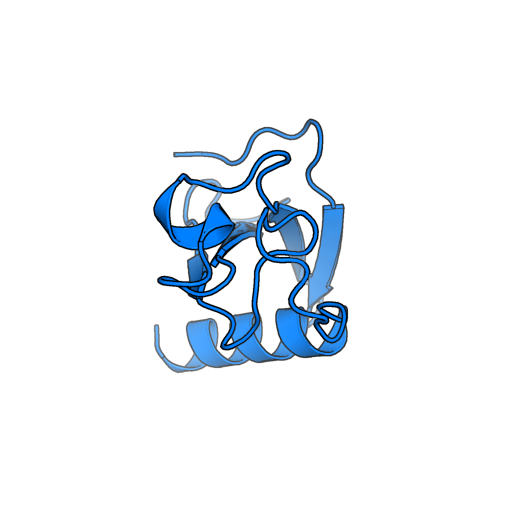 O . ARG A 1 83 ? -6.433 -9.177 9.277 1.00 95.12 83 ARG A O 1
ATOM 651 N N . GLU A 1 84 ? -5.692 -9.124 7.156 1.00 94.62 84 GLU A N 1
ATOM 652 C CA . GLU A 1 84 ? -4.575 -10.050 7.348 1.00 94.62 84 GLU A CA 1
ATOM 653 C C . GLU A 1 84 ? -3.673 -9.626 8.518 1.00 94.62 84 GLU A C 1
ATOM 655 O O . GLU A 1 84 ? -3.357 -10.436 9.384 1.00 94.62 84 GLU A O 1
ATOM 660 N N . ALA A 1 85 ? -3.313 -8.343 8.599 1.00 91.50 85 ALA A N 1
ATOM 661 C CA . ALA A 1 85 ? -2.490 -7.834 9.692 1.00 91.50 85 ALA A CA 1
ATOM 662 C C . ALA A 1 85 ? -3.183 -7.878 11.066 1.00 91.50 85 ALA A C 1
ATOM 664 O O . ALA A 1 85 ? -2.495 -7.921 12.080 1.00 91.50 85 ALA A O 1
ATOM 665 N N . ARG A 1 86 ? -4.520 -7.833 11.114 1.00 89.19 86 ARG A N 1
ATOM 666 C CA . ARG A 1 86 ? -5.296 -7.968 12.359 1.00 89.19 86 ARG A CA 1
ATOM 667 C C . ARG A 1 86 ? -5.500 -9.420 12.763 1.00 89.19 86 ARG A C 1
ATOM 669 O O . ARG A 1 86 ? -5.628 -9.677 13.947 1.00 89.19 86 ARG A O 1
ATOM 676 N N . ASP A 1 87 ? -5.529 -10.340 11.805 1.00 90.75 87 ASP A N 1
ATOM 677 C CA . ASP A 1 87 ? -5.601 -11.776 12.086 1.00 90.75 87 ASP A CA 1
ATOM 678 C C . ASP A 1 87 ? -4.248 -12.319 12.588 1.00 90.75 87 ASP A C 1
ATOM 680 O O . ASP A 1 87 ? -4.202 -13.302 13.323 1.00 90.75 87 ASP A O 1
ATOM 684 N N . GLN A 1 88 ? -3.140 -11.682 12.192 1.00 86.88 88 GLN A N 1
ATOM 685 C CA . GLN A 1 88 ? -1.772 -12.070 12.562 1.00 86.88 88 GLN A CA 1
ATOM 686 C C . GLN A 1 88 ? -1.230 -11.378 13.830 1.00 86.88 88 GLN A C 1
ATOM 688 O O . GLN A 1 88 ? -0.108 -11.689 14.237 1.00 86.88 88 GLN A O 1
ATOM 693 N N . GLY A 1 89 ? -1.967 -10.435 14.430 1.00 66.62 89 GLY A N 1
ATOM 694 C CA . GLY A 1 89 ? -1.516 -9.603 15.560 1.00 66.62 89 GLY A CA 1
ATOM 695 C C . GLY A 1 89 ? -2.488 -9.590 16.727 1.00 66.62 89 GLY A C 1
ATOM 696 O O . GLY A 1 89 ? -2.001 -9.399 17.863 1.00 66.62 89 GLY A O 1
#

Radius of gyration: 13.5 Å; chains: 1; bounding box: 32×28×38 Å

Foldseek 3Di:
DADDPPQWDWDAAPNFIKTKHFDPDDDPCLLQPVAAGKMWMAGPDDDDGPDIDIDGDPWGDCNRNVPDDTDDDDSVNVNVVVVVVVVVD